Protein AF-F2RH26-F1 (afdb_monomer_lite)

Organism: Streptomyces venezuelae (strain ATCC 10712 / CBS 650.69 / DSM 40230 / JCM 4526 / NBRC 13096 / PD 04745) (NCBI:txid953739)

pLDDT: mean 90.35, std 8.97, range [54.81, 97.94]

Structure (mmCIF, N/CA/C/O backbone):
data_AF-F2RH26-F1
#
_entry.id   AF-F2RH26-F1
#
loop_
_atom_site.group_PDB
_atom_site.id
_atom_site.type_symbol
_atom_site.label_atom_id
_atom_site.label_alt_id
_atom_site.label_comp_id
_atom_site.label_asym_id
_atom_site.label_entity_id
_atom_site.label_seq_id
_atom_site.pdbx_PDB_ins_code
_atom_site.Cartn_x
_atom_site.Cartn_y
_atom_site.Cartn_z
_atom_site.occupancy
_atom_site.B_iso_or_equiv
_atom_site.auth_seq_id
_atom_site.auth_comp_id
_atom_site.auth_asym_id
_atom_site.auth_atom_id
_atom_sit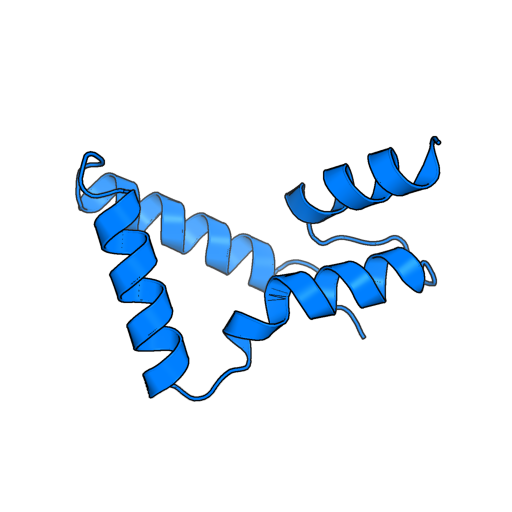e.pdbx_PDB_model_num
ATOM 1 N N . MET A 1 1 ? 1.572 21.375 14.790 1.00 60.38 1 MET A N 1
ATOM 2 C CA . MET A 1 1 ? 1.815 20.680 13.502 1.00 60.38 1 MET A CA 1
ATOM 3 C C . MET A 1 1 ? 2.324 19.241 13.663 1.00 60.38 1 MET A C 1
ATOM 5 O O . MET A 1 1 ? 2.552 18.579 12.663 1.00 60.38 1 MET A O 1
ATOM 9 N N . THR A 1 2 ? 2.466 18.721 14.886 1.00 82.12 2 THR A N 1
ATOM 10 C CA . THR A 1 2 ? 3.047 17.391 15.146 1.00 82.12 2 THR A CA 1
ATOM 11 C C . THR A 1 2 ? 2.208 16.234 14.604 1.00 82.12 2 THR A C 1
ATOM 13 O O . THR A 1 2 ? 2.772 15.239 14.166 1.00 82.12 2 THR A O 1
ATOM 16 N N . GLU A 1 3 ? 0.882 16.387 14.579 1.00 87.88 3 GLU A N 1
ATOM 17 C CA . GLU A 1 3 ? -0.025 15.296 14.212 1.00 87.88 3 GLU A CA 1
ATOM 18 C C . GLU A 1 3 ? 0.026 14.940 12.725 1.00 87.88 3 GLU A C 1
ATOM 20 O O . GLU A 1 3 ? 0.210 13.781 12.380 1.00 87.88 3 GLU A O 1
ATOM 25 N N . VAL A 1 4 ? -0.008 15.929 11.831 1.00 88.56 4 VAL A N 1
ATOM 26 C CA . VAL A 1 4 ? 0.115 15.682 10.383 1.00 88.56 4 VAL A CA 1
ATOM 27 C C . VAL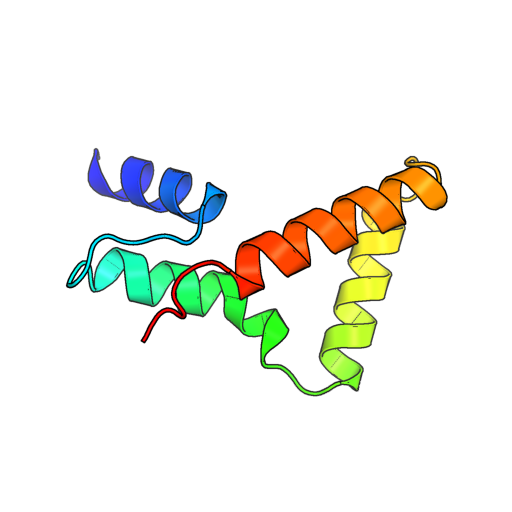 A 1 4 ? 1.446 14.997 10.058 1.00 88.56 4 VAL A C 1
ATOM 29 O O . VAL A 1 4 ? 1.485 14.025 9.315 1.00 88.56 4 VAL A O 1
ATOM 32 N N . ALA A 1 5 ? 2.545 15.443 10.672 1.00 90.44 5 ALA A N 1
ATOM 33 C CA . ALA A 1 5 ? 3.855 14.824 10.480 1.00 90.44 5 ALA A CA 1
ATOM 34 C C . ALA A 1 5 ? 3.970 13.421 11.108 1.00 90.44 5 ALA A C 1
ATOM 36 O O . ALA A 1 5 ? 4.848 12.649 10.719 1.00 90.44 5 ALA A O 1
ATOM 37 N N . ARG A 1 6 ? 3.152 13.095 12.117 1.00 93.00 6 ARG A N 1
ATOM 38 C CA . ARG A 1 6 ? 3.044 11.741 12.679 1.00 93.00 6 ARG A CA 1
ATOM 39 C C . ARG A 1 6 ? 2.295 10.833 11.706 1.00 93.00 6 ARG A C 1
ATOM 41 O O . ARG A 1 6 ? 2.814 9.780 11.361 1.00 93.00 6 ARG A O 1
ATOM 48 N N . LEU A 1 7 ? 1.149 11.294 11.214 1.00 90.62 7 LEU A N 1
ATOM 49 C CA . LEU A 1 7 ? 0.301 10.600 10.248 1.00 90.62 7 LEU A CA 1
ATOM 50 C C . LEU A 1 7 ? 1.023 10.307 8.922 1.00 90.62 7 LEU A C 1
ATOM 52 O O . LEU A 1 7 ? 0.985 9.183 8.444 1.00 90.62 7 LEU A O 1
ATOM 56 N N . VAL A 1 8 ? 1.789 11.259 8.383 1.00 89.81 8 VAL A N 1
ATOM 57 C CA . VAL A 1 8 ? 2.616 11.024 7.179 1.00 89.81 8 VAL A CA 1
ATOM 58 C C . VAL A 1 8 ? 3.692 9.958 7.407 1.00 89.81 8 VAL A C 1
ATOM 60 O O . VAL A 1 8 ? 4.054 9.238 6.489 1.00 89.81 8 VAL A O 1
ATOM 63 N N . ARG A 1 9 ? 4.242 9.839 8.620 1.00 91.50 9 ARG A N 1
ATOM 64 C CA . ARG A 1 9 ? 5.209 8.770 8.919 1.00 91.50 9 ARG A CA 1
ATOM 65 C C . ARG A 1 9 ? 4.525 7.419 9.102 1.00 91.50 9 ARG A C 1
ATOM 67 O O . ARG A 1 9 ? 5.121 6.403 8.761 1.00 91.50 9 ARG A O 1
ATOM 74 N N . LEU A 1 10 ? 3.289 7.412 9.599 1.00 90.31 10 LEU A N 1
ATOM 75 C CA . LEU A 1 10 ? 2.503 6.197 9.790 1.00 90.31 10 LEU A CA 1
ATOM 76 C C . LEU A 1 10 ? 2.256 5.436 8.477 1.00 90.31 10 LEU A C 1
ATOM 78 O O . LEU A 1 10 ? 2.309 4.212 8.487 1.00 90.31 10 LEU A O 1
ATOM 82 N N . THR A 1 11 ? 2.120 6.124 7.337 1.00 87.50 11 THR A N 1
ATOM 83 C CA . THR A 1 11 ? 1.987 5.484 6.007 1.00 87.50 11 THR A CA 1
ATOM 84 C C . THR A 1 11 ? 3.242 4.728 5.550 1.00 87.50 11 THR A C 1
ATOM 86 O O . THR A 1 11 ? 3.289 4.224 4.436 1.00 87.50 11 THR A O 1
ATOM 89 N N . THR A 1 12 ? 4.305 4.690 6.360 1.00 88.00 12 THR A N 1
ATOM 90 C CA . THR A 1 12 ? 5.482 3.852 6.083 1.00 88.00 12 THR A CA 1
ATOM 91 C C . THR A 1 12 ? 5.294 2.427 6.603 1.00 88.00 12 THR A C 1
ATOM 93 O O . THR A 1 12 ? 5.836 1.500 6.011 1.00 88.00 12 THR A O 1
ATOM 96 N N . SER A 1 13 ? 4.577 2.258 7.721 1.00 85.88 13 SER A N 1
ATOM 97 C CA . SER A 1 13 ? 4.393 0.964 8.393 1.00 85.88 13 SER A CA 1
ATOM 98 C C . SER A 1 13 ? 2.953 0.459 8.373 1.00 85.88 13 SER A C 1
ATOM 100 O O . SER A 1 13 ? 2.738 -0.734 8.570 1.00 85.88 13 SER A O 1
ATOM 102 N N . HIS A 1 14 ? 1.980 1.359 8.183 1.00 89.06 14 HIS A N 1
ATOM 103 C CA . HIS A 1 14 ? 0.546 1.056 8.231 1.00 89.06 14 HIS A CA 1
ATOM 104 C C . HIS A 1 14 ? 0.150 0.276 9.493 1.00 89.06 14 HIS A C 1
ATOM 106 O O . HIS A 1 14 ? -0.668 -0.634 9.450 1.00 89.06 14 HIS A O 1
ATOM 112 N N . ASP A 1 15 ? 0.775 0.640 10.616 1.00 88.31 15 ASP A N 1
ATOM 113 C CA . ASP A 1 15 ? 0.642 -0.021 11.921 1.00 88.31 15 ASP A CA 1
ATOM 114 C C . ASP A 1 15 ? 0.231 1.017 12.980 1.00 88.31 15 ASP A C 1
ATOM 116 O O . ASP A 1 15 ? 1.078 1.518 13.735 1.00 88.31 15 ASP A O 1
ATOM 120 N N . PRO A 1 16 ? -1.035 1.482 12.963 1.00 89.44 16 PRO A N 1
ATOM 121 C CA . PRO A 1 16 ? -1.528 2.406 13.975 1.00 89.44 16 PRO A CA 1
ATOM 122 C C . PRO A 1 16 ? -1.589 1.730 15.345 1.00 89.44 16 PRO A C 1
ATOM 124 O O . PRO A 1 16 ? -1.862 0.539 15.477 1.00 89.44 16 PRO A O 1
ATOM 127 N N . ALA A 1 17 ? -1.381 2.520 16.400 1.00 87.69 17 ALA A N 1
ATOM 128 C CA . ALA A 1 17 ? -1.608 2.029 17.754 1.00 87.69 17 ALA A CA 1
ATOM 129 C C . ALA A 1 17 ? -3.103 1.702 17.946 1.00 87.69 17 ALA A C 1
ATOM 131 O O . ALA A 1 17 ? -3.938 2.465 17.459 1.00 87.69 17 ALA A O 1
ATOM 132 N N . PRO A 1 18 ? -3.468 0.646 18.699 1.00 84.25 18 PRO A N 1
ATOM 133 C CA . PRO A 1 18 ? -4.870 0.303 18.923 1.00 84.25 18 PRO A CA 1
ATOM 134 C C . PRO A 1 18 ? -5.683 1.490 19.461 1.00 84.25 18 PRO A C 1
ATOM 136 O O . PRO A 1 18 ? -5.348 2.044 20.514 1.00 84.25 18 PRO A O 1
ATOM 139 N N . GLY A 1 19 ? -6.752 1.868 18.752 1.00 85.94 19 GLY A N 1
ATOM 140 C CA . GLY A 1 19 ? -7.610 3.000 19.114 1.00 85.94 19 GLY A CA 1
ATOM 141 C C . GLY A 1 19 ? -7.138 4.360 18.584 1.00 85.94 19 GLY A C 1
ATOM 142 O O . GLY A 1 19 ? -7.744 5.384 18.916 1.00 85.94 19 GLY A O 1
ATOM 143 N N . ASP A 1 20 ? -6.086 4.403 17.761 1.00 90.44 20 ASP A N 1
ATOM 144 C CA . ASP A 1 20 ? -5.699 5.584 16.985 1.00 90.44 20 ASP A CA 1
ATOM 145 C C . ASP A 1 20 ? -6.583 5.712 15.738 1.00 90.44 20 ASP A C 1
ATOM 147 O O . ASP A 1 20 ? -6.146 5.456 14.619 1.00 90.44 20 ASP A O 1
ATOM 151 N N . LEU A 1 21 ? -7.828 6.156 15.934 1.00 91.12 21 LEU A N 1
ATOM 152 C CA . LEU A 1 21 ? -8.828 6.273 14.863 1.00 91.12 21 LEU A CA 1
ATOM 153 C C . LEU A 1 21 ? -8.344 7.102 13.661 1.00 91.12 21 LEU A C 1
ATOM 155 O O . LEU A 1 21 ? -8.693 6.805 12.521 1.00 91.12 21 LEU A O 1
ATOM 159 N N . ASN A 1 22 ? -7.546 8.150 13.899 1.00 91.50 22 ASN A N 1
ATOM 160 C CA . ASN A 1 22 ? -6.982 8.967 12.820 1.00 91.50 22 ASN A CA 1
ATOM 161 C C . ASN A 1 22 ? -5.943 8.180 12.014 1.00 91.50 22 ASN A C 1
ATOM 163 O O . ASN A 1 22 ? -5.874 8.328 10.795 1.00 91.50 22 ASN A O 1
ATOM 167 N N . GLY A 1 23 ? -5.124 7.380 12.700 1.00 90.44 23 GLY A N 1
ATOM 168 C CA . GLY A 1 23 ? -4.143 6.504 12.078 1.00 90.44 23 GLY A CA 1
ATOM 169 C C . GLY A 1 23 ? -4.795 5.365 11.301 1.00 90.44 23 GLY A C 1
ATOM 170 O O . GLY A 1 23 ? -4.431 5.152 10.148 1.00 90.44 23 GLY A O 1
ATOM 171 N N . GLU A 1 24 ? -5.791 4.706 11.896 1.00 90.94 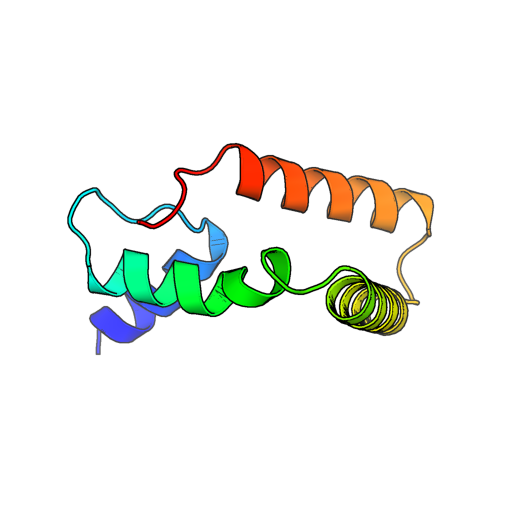24 GLU A N 1
ATOM 172 C CA . GLU A 1 24 ? -6.603 3.654 11.269 1.00 90.94 24 GLU A CA 1
ATOM 173 C C . GLU A 1 24 ? -7.279 4.187 9.995 1.00 90.94 24 GLU A C 1
ATOM 175 O O . GLU A 1 24 ? -7.000 3.701 8.902 1.00 90.94 24 GLU A O 1
ATOM 180 N N . THR A 1 25 ? -8.022 5.297 10.102 1.00 91.50 25 THR A N 1
ATOM 181 C CA . THR A 1 25 ? -8.709 5.926 8.955 1.00 91.50 25 THR A CA 1
ATOM 182 C C . THR A 1 25 ? -7.741 6.308 7.831 1.00 91.50 25 THR A C 1
ATOM 184 O O . THR A 1 25 ? -8.061 6.169 6.650 1.00 91.50 25 THR A O 1
ATOM 187 N N . LEU A 1 26 ? -6.556 6.828 8.172 1.00 91.81 26 LEU A N 1
ATOM 188 C CA . LEU A 1 26 ? -5.557 7.189 7.169 1.00 91.81 26 LEU A CA 1
ATOM 189 C C . LEU A 1 26 ? -4.991 5.956 6.464 1.00 91.81 26 LEU A C 1
ATOM 191 O O . LEU A 1 26 ? -4.827 5.982 5.247 1.00 91.81 26 LEU A O 1
ATOM 195 N N . CYS A 1 27 ? -4.680 4.901 7.214 1.00 91.25 27 CYS A N 1
ATOM 196 C CA . CYS A 1 27 ? -4.133 3.672 6.654 1.00 91.25 27 CYS A CA 1
ATOM 197 C C . CYS A 1 27 ? -5.160 2.959 5.767 1.00 91.25 27 CYS A C 1
ATOM 199 O O . CYS A 1 27 ? -4.792 2.510 4.685 1.00 91.25 27 CYS A O 1
ATOM 201 N N . ASP A 1 28 ? -6.439 2.941 6.150 1.00 89.25 28 ASP A N 1
ATOM 202 C CA . ASP A 1 28 ? -7.515 2.423 5.297 1.00 89.25 28 ASP A CA 1
ATOM 203 C C . ASP A 1 28 ? -7.637 3.205 3.995 1.00 89.25 28 ASP A C 1
ATOM 205 O O . ASP A 1 28 ? -7.738 2.623 2.914 1.00 89.25 28 ASP A O 1
ATOM 209 N N . ALA A 1 29 ? -7.597 4.537 4.078 1.00 90.12 29 ALA A N 1
ATOM 210 C CA . ALA A 1 29 ? -7.666 5.387 2.899 1.00 90.12 29 ALA A CA 1
ATOM 211 C C . ALA A 1 29 ? -6.466 5.170 1.961 1.00 90.12 29 ALA A C 1
ATOM 213 O O . ALA A 1 29 ? -6.646 5.131 0.743 1.00 90.12 29 ALA A O 1
ATOM 214 N N . ASP A 1 30 ? -5.260 5.010 2.512 1.00 91.81 30 ASP A N 1
ATOM 215 C CA . ASP A 1 30 ? -4.036 4.776 1.740 1.00 91.81 30 ASP A CA 1
ATOM 216 C C . ASP A 1 30 ? -4.023 3.383 1.083 1.00 91.81 30 ASP A C 1
ATOM 218 O O . ASP A 1 30 ? -3.668 3.234 -0.088 1.00 91.81 30 ASP A O 1
ATOM 222 N N . LEU A 1 31 ? -4.493 2.360 1.803 1.00 92.06 31 LEU A N 1
ATOM 223 C CA . LEU A 1 31 ? -4.502 0.969 1.344 1.00 92.06 31 LEU A CA 1
ATOM 224 C C . LEU A 1 31 ? -5.773 0.566 0.584 1.00 92.06 31 LEU A C 1
ATOM 226 O O . LEU A 1 31 ? -5.844 -0.554 0.071 1.00 92.06 31 LEU A O 1
ATOM 230 N N . ALA A 1 32 ? -6.743 1.470 0.425 1.00 92.62 32 ALA A N 1
ATOM 231 C CA . ALA A 1 32 ? -8.027 1.207 -0.229 1.00 92.62 32 ALA A CA 1
ATOM 232 C C . AL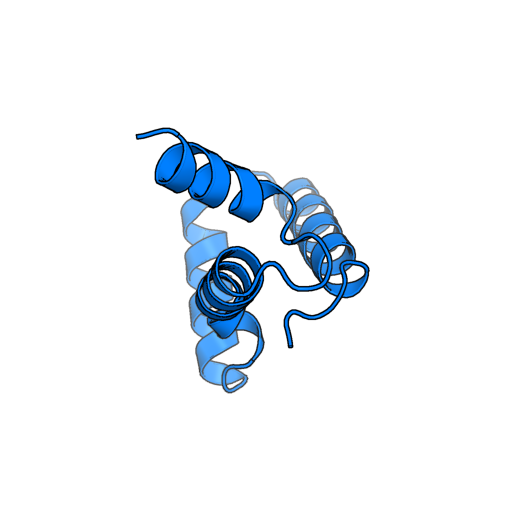A A 1 32 ? -7.890 0.574 -1.626 1.00 92.62 32 ALA A C 1
ATOM 234 O O . ALA A 1 32 ? -8.730 -0.230 -2.034 1.00 92.62 32 ALA A O 1
ATOM 235 N N . ILE A 1 33 ? -6.813 0.887 -2.359 1.00 93.75 33 ILE A N 1
ATOM 236 C CA . ILE A 1 33 ? -6.543 0.325 -3.690 1.00 93.75 33 ILE A CA 1
ATOM 237 C C . ILE A 1 33 ? -6.439 -1.209 -3.682 1.00 93.75 33 ILE A C 1
ATOM 239 O O . ILE A 1 33 ? -6.825 -1.855 -4.658 1.00 93.75 33 ILE A O 1
ATOM 243 N N . LEU A 1 34 ? -5.971 -1.802 -2.579 1.00 92.00 34 LEU A N 1
ATOM 244 C CA . LEU A 1 34 ? -5.820 -3.251 -2.426 1.00 92.00 34 LEU A CA 1
ATOM 245 C C . LEU A 1 34 ? -7.168 -3.980 -2.346 1.00 92.00 34 LEU A C 1
ATOM 247 O O . LEU A 1 34 ? -7.243 -5.154 -2.699 1.00 92.00 34 LEU A O 1
ATOM 251 N N . ALA A 1 35 ? -8.227 -3.286 -1.923 1.00 91.19 35 ALA A N 1
ATOM 252 C CA . ALA A 1 35 ? -9.582 -3.824 -1.805 1.00 91.19 35 ALA A CA 1
ATOM 253 C C . ALA A 1 35 ? -10.450 -3.568 -3.054 1.00 91.19 35 ALA A C 1
ATOM 255 O O . ALA A 1 35 ? -11.652 -3.841 -3.050 1.00 91.19 35 ALA A O 1
ATOM 256 N N . THR A 1 36 ? -9.873 -3.019 -4.127 1.00 94.31 36 THR A N 1
ATOM 257 C CA . THR A 1 36 ? -10.616 -2.715 -5.357 1.00 94.31 36 THR A CA 1
ATOM 258 C C . THR A 1 36 ? -10.884 -3.957 -6.208 1.00 94.31 36 THR A C 1
ATOM 260 O O . THR A 1 36 ? -10.317 -5.030 -6.002 1.00 94.31 36 THR A O 1
ATOM 263 N N . ALA A 1 37 ? -11.776 -3.813 -7.194 1.00 96.44 37 ALA A N 1
ATOM 264 C CA . ALA A 1 37 ? -12.036 -4.868 -8.166 1.00 96.44 37 ALA A CA 1
ATOM 265 C C . ALA A 1 37 ? -10.737 -5.297 -8.887 1.00 96.44 37 ALA A C 1
ATOM 267 O O . ALA A 1 37 ? -9.872 -4.449 -9.130 1.00 96.44 37 ALA A O 1
ATOM 268 N N . PRO A 1 38 ? -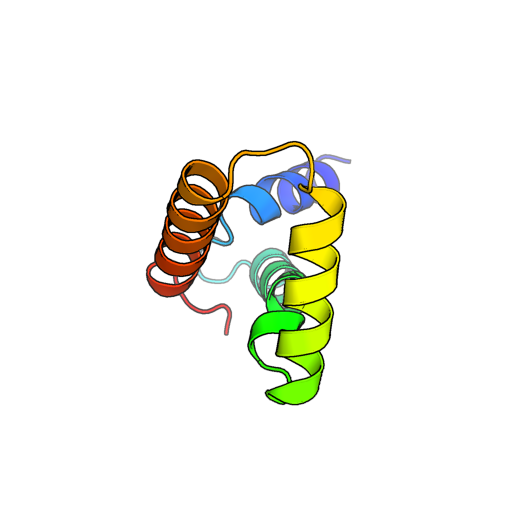10.610 -6.577 -9.293 1.00 94.31 38 PRO A N 1
ATOM 269 C CA . PRO A 1 38 ? -9.386 -7.099 -9.900 1.00 94.31 38 PRO A CA 1
ATOM 270 C C . PRO A 1 38 ? -8.862 -6.269 -11.077 1.00 94.31 38 PRO A C 1
ATOM 272 O O . PRO A 1 38 ? -7.667 -5.997 -11.132 1.00 94.31 38 PRO A O 1
ATOM 275 N N . ASP A 1 39 ? -9.741 -5.813 -11.971 1.00 96.75 39 ASP A N 1
ATOM 276 C CA . ASP A 1 39 ? -9.356 -5.020 -13.146 1.00 96.75 39 ASP A CA 1
ATOM 277 C C . ASP A 1 39 ? -8.771 -3.652 -12.752 1.00 96.75 39 ASP A C 1
ATOM 279 O O . ASP A 1 39 ? -7.780 -3.198 -13.327 1.00 96.75 39 ASP A O 1
ATOM 283 N N . THR A 1 40 ? -9.332 -3.016 -11.718 1.00 96.94 40 THR A N 1
ATOM 284 C CA . THR A 1 40 ? -8.817 -1.754 -11.166 1.00 96.94 40 THR A CA 1
ATOM 285 C C . THR A 1 40 ? -7.431 -1.956 -10.564 1.00 96.94 40 THR A C 1
ATOM 287 O O . THR A 1 40 ? -6.506 -1.195 -10.859 1.00 96.94 40 THR A O 1
ATOM 290 N N . TYR A 1 41 ? -7.262 -3.009 -9.760 1.00 94.44 41 TYR A N 1
ATOM 291 C CA . TYR A 1 41 ? -5.972 -3.320 -9.154 1.00 94.44 41 TYR A CA 1
ATOM 292 C C . TYR A 1 41 ? -4.914 -3.692 -10.204 1.00 94.44 41 TYR A C 1
ATOM 294 O O . TYR A 1 41 ? -3.758 -3.287 -10.081 1.00 94.44 41 TYR A O 1
ATOM 302 N N . GLN A 1 42 ? -5.293 -4.406 -11.270 1.00 95.62 42 GLN A N 1
ATOM 303 C CA . GLN A 1 42 ? -4.400 -4.707 -12.393 1.00 95.62 42 GLN A CA 1
ATOM 304 C C . GLN A 1 42 ? -3.910 -3.435 -13.092 1.00 95.62 42 GLN A C 1
ATOM 306 O O . GLN A 1 42 ? -2.711 -3.312 -13.346 1.00 95.62 42 GLN A O 1
ATOM 311 N N . GLY A 1 43 ? -4.801 -2.473 -13.355 1.00 97.69 43 GLY A N 1
ATOM 312 C CA . GLY A 1 43 ? -4.423 -1.177 -13.926 1.00 97.69 43 GLY A CA 1
ATOM 313 C C . GLY A 1 43 ? -3.448 -0.407 -13.032 1.00 97.69 43 GLY A C 1
ATOM 314 O O . GLY A 1 43 ? -2.427 0.089 -13.506 1.00 97.69 43 GLY A O 1
ATOM 315 N N . TYR A 1 44 ? -3.707 -0.381 -11.722 1.00 96.25 44 TYR A N 1
ATOM 316 C CA . TYR A 1 44 ? -2.788 0.204 -10.744 1.00 96.25 44 TYR A CA 1
ATOM 317 C C . TYR A 1 44 ? -1.420 -0.499 -10.735 1.00 96.25 44 TYR A C 1
ATOM 319 O O . TYR A 1 44 ? -0.386 0.163 -10.790 1.00 96.25 44 TYR A O 1
ATOM 327 N N . ALA A 1 45 ? -1.387 -1.834 -10.722 1.00 95.81 45 ALA A N 1
ATOM 328 C CA . ALA A 1 45 ? -0.140 -2.594 -10.731 1.00 95.81 45 ALA A CA 1
ATOM 329 C C . ALA A 1 45 ? 0.686 -2.361 -12.010 1.00 95.81 45 ALA A C 1
ATOM 331 O O . ALA A 1 45 ? 1.914 -2.296 -11.936 1.00 95.81 45 ALA A O 1
ATOM 332 N N . ALA A 1 46 ? 0.028 -2.201 -13.164 1.00 97.06 46 ALA A N 1
ATOM 333 C CA . ALA A 1 46 ? 0.687 -1.847 -14.419 1.00 97.06 46 ALA A CA 1
ATOM 334 C C . ALA A 1 46 ? 1.317 -0.447 -14.353 1.00 97.06 46 ALA A C 1
ATOM 336 O O . ALA A 1 46 ? 2.497 -0.306 -14.665 1.00 97.06 46 ALA A O 1
ATOM 337 N N . ALA A 1 47 ? 0.586 0.553 -13.848 1.00 97.62 47 ALA A N 1
ATOM 338 C CA . ALA A 1 47 ? 1.116 1.904 -13.655 1.00 97.62 47 ALA A CA 1
ATOM 339 C C . ALA A 1 47 ? 2.330 1.920 -12.705 1.00 97.62 47 ALA A C 1
ATOM 341 O O . ALA A 1 47 ? 3.344 2.550 -12.999 1.00 97.62 47 ALA A O 1
ATOM 342 N N . VAL A 1 48 ? 2.282 1.153 -11.608 1.00 96.06 48 VAL A N 1
ATOM 343 C CA . VAL A 1 48 ? 3.438 0.984 -10.708 1.00 96.06 48 VAL A CA 1
ATOM 344 C C . VAL A 1 48 ? 4.614 0.331 -11.443 1.00 96.06 48 VAL A C 1
ATOM 346 O O . VAL A 1 48 ? 5.759 0.742 -11.266 1.00 96.06 48 VAL A O 1
ATOM 349 N N . ARG A 1 49 ? 4.376 -0.682 -12.289 1.00 96.81 49 ARG A N 1
ATOM 350 C CA . ARG A 1 49 ? 5.462 -1.292 -13.073 1.00 96.81 49 ARG A CA 1
ATOM 351 C C . ARG A 1 49 ? 6.107 -0.278 -14.018 1.00 96.81 49 ARG A C 1
ATOM 353 O O . ARG A 1 49 ? 7.330 -0.313 -14.149 1.00 96.81 49 ARG A O 1
ATOM 360 N N . GLU A 1 50 ? 5.323 0.594 -14.646 1.00 97.56 50 GLU A N 1
ATOM 361 C CA . GLU A 1 50 ? 5.812 1.654 -15.536 1.00 97.56 50 GLU A CA 1
ATOM 362 C C . GLU A 1 50 ? 6.645 2.703 -14.789 1.00 97.56 50 GLU A C 1
ATOM 364 O O . GLU A 1 50 ? 7.731 3.057 -15.244 1.00 97.56 50 GLU A O 1
ATOM 369 N N . GLU A 1 51 ? 6.197 3.149 -13.613 1.00 97.44 51 GLU A N 1
ATOM 370 C CA . GLU A 1 51 ? 6.930 4.115 -12.783 1.00 97.44 51 GLU A CA 1
ATOM 371 C C . GLU A 1 51 ? 8.323 3.596 -12.395 1.00 97.44 51 GLU A C 1
ATOM 373 O O . GLU A 1 51 ? 9.319 4.319 -12.459 1.00 97.44 51 GLU A O 1
ATOM 378 N N . TYR A 1 52 ? 8.414 2.303 -12.079 1.00 96.31 52 TYR A N 1
ATOM 379 C CA . TYR A 1 52 ? 9.664 1.629 -11.739 1.00 96.31 52 TYR A CA 1
ATOM 380 C C . TYR A 1 52 ? 10.296 0.900 -12.935 1.00 96.31 52 TYR A C 1
ATOM 382 O O . TYR A 1 52 ? 11.058 -0.049 -12.742 1.00 96.31 52 TYR A O 1
ATOM 390 N N . ALA A 1 53 ? 10.022 1.310 -14.182 1.00 96.88 53 ALA A N 1
ATOM 391 C CA . ALA A 1 53 ? 10.563 0.666 -15.391 1.00 96.88 53 ALA A CA 1
ATOM 392 C C . ALA A 1 53 ? 12.101 0.574 -15.407 1.00 96.88 53 ALA A C 1
ATOM 394 O O . ALA A 1 53 ? 12.663 -0.342 -16.002 1.00 96.88 53 ALA A O 1
ATOM 395 N N . PHE A 1 54 ? 12.782 1.490 -14.715 1.00 97.00 54 PHE A N 1
ATOM 396 C CA . PHE A 1 54 ? 14.240 1.500 -14.566 1.00 97.00 54 PHE A CA 1
ATOM 397 C C . PHE A 1 54 ? 14.780 0.426 -13.602 1.00 97.00 54 PHE A C 1
ATOM 399 O O . PHE A 1 54 ? 15.983 0.166 -13.590 1.00 97.00 54 PHE A O 1
ATOM 406 N N . VAL A 1 55 ? 13.923 -0.184 -12.780 1.00 97.50 55 VAL A N 1
ATOM 407 C CA . VAL A 1 55 ? 14.289 -1.267 -11.860 1.00 97.50 55 VAL A CA 1
ATOM 408 C C . VAL A 1 55 ? 14.247 -2.605 -12.613 1.00 97.50 55 VAL A C 1
ATOM 410 O O . VAL A 1 55 ? 13.252 -2.875 -13.298 1.0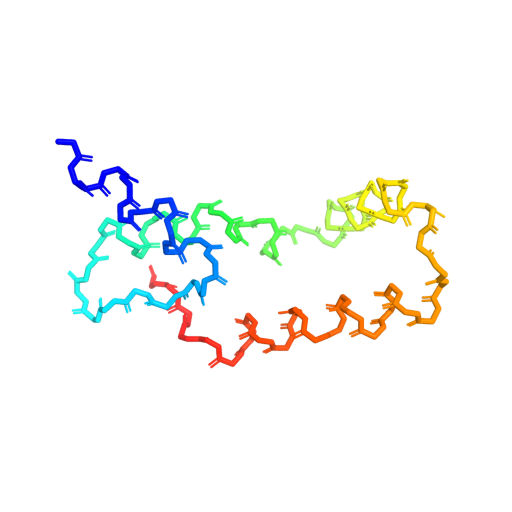0 97.50 55 VAL A O 1
ATOM 413 N N . PRO A 1 56 ? 15.283 -3.462 -12.485 1.00 97.94 56 PRO A N 1
ATOM 414 C CA . PRO A 1 56 ? 15.275 -4.807 -13.056 1.00 97.94 56 PRO A CA 1
ATOM 415 C C . PRO A 1 56 ? 14.072 -5.633 -12.588 1.00 97.94 56 PRO A C 1
ATOM 417 O O . PRO A 1 56 ? 13.680 -5.552 -11.423 1.00 97.94 56 PRO A O 1
ATOM 420 N N . ASP A 1 57 ? 13.526 -6.461 -13.479 1.00 96.25 57 ASP A N 1
ATOM 421 C CA . ASP A 1 57 ? 12.290 -7.215 -13.230 1.00 96.25 57 ASP A CA 1
ATOM 422 C C . ASP A 1 57 ? 12.351 -8.071 -11.959 1.00 96.25 57 ASP A C 1
ATOM 424 O O . ASP A 1 57 ? 11.413 -8.039 -11.161 1.00 96.25 57 ASP A O 1
ATOM 428 N N . ASP A 1 58 ? 13.452 -8.791 -11.732 1.00 97.00 58 ASP A N 1
ATOM 429 C CA . ASP A 1 58 ? 13.603 -9.657 -10.556 1.00 97.00 58 ASP A CA 1
ATOM 430 C C . ASP A 1 58 ? 13.589 -8.844 -9.256 1.00 97.00 58 ASP A C 1
ATOM 432 O O . ASP A 1 58 ? 12.821 -9.144 -8.341 1.00 97.00 58 ASP A O 1
ATOM 436 N N . ALA A 1 59 ? 14.340 -7.740 -9.215 1.00 97.50 59 ALA A N 1
ATOM 437 C CA . ALA A 1 59 ? 14.384 -6.845 -8.060 1.00 97.50 59 ALA A CA 1
ATOM 438 C C . ALA A 1 59 ? 13.023 -6.179 -7.796 1.00 97.50 59 ALA A C 1
ATOM 440 O O . ALA A 1 59 ? 12.598 -6.061 -6.645 1.00 97.50 59 ALA A O 1
ATOM 441 N N . PHE A 1 60 ? 12.305 -5.775 -8.850 1.00 97.06 60 PHE A N 1
ATOM 442 C CA . PHE A 1 60 ? 10.955 -5.226 -8.721 1.00 97.06 60 PHE A CA 1
ATOM 443 C C . PHE A 1 60 ? 9.984 -6.265 -8.151 1.00 97.06 60 PHE A C 1
ATOM 445 O O . PHE A 1 60 ? 9.217 -5.958 -7.237 1.00 97.06 60 PHE A O 1
ATOM 452 N N . ARG A 1 61 ? 10.017 -7.502 -8.660 1.00 95.62 61 ARG A N 1
ATOM 453 C CA . ARG A 1 61 ? 9.138 -8.585 -8.195 1.00 95.62 61 ARG A CA 1
ATOM 454 C C . ARG A 1 61 ? 9.406 -8.942 -6.740 1.00 95.62 61 ARG A C 1
ATOM 456 O O . ARG A 1 61 ? 8.451 -9.063 -5.974 1.00 95.62 61 ARG A O 1
ATOM 463 N N . GLU A 1 62 ? 10.672 -9.081 -6.358 1.00 97.50 62 GLU A N 1
ATOM 464 C CA . GLU A 1 62 ? 11.074 -9.344 -4.974 1.00 97.50 62 GLU A CA 1
ATOM 465 C C . GLU A 1 62 ? 10.631 -8.212 -4.041 1.00 97.50 62 GLU A C 1
ATOM 467 O O . GLU A 1 62 ? 9.951 -8.466 -3.044 1.00 97.50 62 GLU A O 1
ATOM 472 N N . GLY A 1 63 ? 10.931 -6.960 -4.401 1.00 95.50 63 GLY A N 1
ATOM 473 C CA . GLY A 1 63 ? 10.553 -5.788 -3.614 1.00 95.50 63 GLY A CA 1
ATOM 474 C C . GLY A 1 63 ? 9.039 -5.644 -3.465 1.00 95.50 63 GLY A C 1
ATOM 475 O O . GLY A 1 63 ? 8.533 -5.476 -2.356 1.00 95.50 63 GLY A O 1
ATOM 476 N N . ARG A 1 64 ? 8.284 -5.788 -4.561 1.00 95.50 64 ARG A N 1
ATOM 477 C CA . ARG A 1 64 ? 6.819 -5.696 -4.529 1.00 95.50 64 ARG A CA 1
ATOM 478 C C . ARG A 1 64 ? 6.201 -6.811 -3.690 1.00 95.50 64 ARG A C 1
ATOM 480 O O . ARG A 1 64 ? 5.270 -6.548 -2.933 1.00 95.50 64 ARG A O 1
ATOM 487 N N . ALA A 1 65 ? 6.716 -8.036 -3.793 1.00 95.19 65 ALA A N 1
ATOM 488 C CA . ALA A 1 65 ? 6.248 -9.151 -2.977 1.00 95.19 65 ALA A CA 1
ATOM 489 C C . ALA A 1 65 ? 6.536 -8.937 -1.483 1.00 95.19 65 ALA A C 1
ATOM 491 O O . ALA A 1 65 ? 5.695 -9.292 -0.659 1.00 95.19 65 ALA A O 1
ATOM 492 N N . ALA A 1 66 ? 7.686 -8.351 -1.135 1.00 94.75 66 ALA A N 1
ATOM 493 C CA . ALA A 1 66 ? 8.025 -8.013 0.245 1.00 94.75 66 ALA A CA 1
ATOM 494 C C . ALA A 1 66 ? 7.075 -6.951 0.821 1.00 94.75 66 ALA A C 1
ATOM 496 O O . ALA A 1 66 ? 6.556 -7.144 1.917 1.00 94.75 66 ALA A O 1
ATOM 497 N N . VAL A 1 67 ? 6.776 -5.890 0.060 1.00 91.88 67 VAL A N 1
ATOM 498 C CA . VAL A 1 67 ? 5.807 -4.853 0.461 1.00 91.88 67 VAL A CA 1
ATOM 499 C C . VAL A 1 67 ? 4.422 -5.454 0.684 1.00 91.88 67 VAL A C 1
ATOM 501 O O . VAL A 1 67 ? 3.839 -5.269 1.744 1.00 91.88 67 VAL A O 1
ATOM 504 N N . LEU A 1 68 ? 3.904 -6.223 -0.279 1.00 93.00 68 LEU A N 1
ATOM 505 C CA . LEU A 1 68 ? 2.574 -6.828 -0.147 1.00 93.00 68 LEU A CA 1
ATOM 506 C C . LEU A 1 68 ? 2.492 -7.795 1.038 1.00 93.00 68 LEU A C 1
ATOM 508 O O . LEU A 1 68 ? 1.450 -7.881 1.675 1.00 93.00 68 LEU A O 1
ATOM 512 N N . ARG A 1 69 ? 3.578 -8.510 1.354 1.00 92.25 69 ARG A N 1
ATOM 513 C CA . ARG A 1 69 ? 3.615 -9.390 2.526 1.00 92.25 69 ARG A CA 1
ATOM 514 C C . ARG A 1 69 ? 3.630 -8.615 3.830 1.00 92.25 69 ARG A C 1
ATOM 516 O O . ARG A 1 69 ? 2.876 -8.958 4.723 1.00 92.25 69 ARG A O 1
ATOM 523 N N . HIS A 1 70 ? 4.424 -7.549 3.898 1.00 89.12 70 HIS A N 1
ATOM 524 C CA . HIS A 1 70 ? 4.419 -6.656 5.049 1.00 89.12 70 HIS A CA 1
ATOM 525 C C . HIS A 1 70 ? 3.011 -6.113 5.324 1.00 89.12 70 HIS A C 1
ATOM 527 O O . HIS A 1 70 ? 2.547 -6.209 6.450 1.00 89.12 70 HIS A O 1
ATOM 533 N N . LEU A 1 71 ? 2.304 -5.648 4.290 1.00 89.94 71 LEU A N 1
ATOM 534 C CA . LEU A 1 71 ? 0.934 -5.141 4.423 1.00 89.94 71 LEU A CA 1
ATOM 535 C C . LEU A 1 71 ? -0.082 -6.220 4.835 1.00 89.94 71 LEU A C 1
ATOM 537 O O . LEU A 1 71 ? -1.053 -5.903 5.507 1.00 89.94 71 LEU A O 1
ATOM 541 N N . LEU A 1 72 ? 0.129 -7.480 4.437 1.00 88.00 72 LEU A N 1
ATOM 542 C CA . LEU A 1 72 ? -0.704 -8.611 4.869 1.00 88.00 72 LEU A CA 1
ATOM 543 C C . LEU A 1 72 ? -0.445 -9.026 6.323 1.00 88.00 72 LEU A C 1
ATOM 545 O O . LEU A 1 72 ? -1.353 -9.543 6.969 1.00 88.00 72 LEU A O 1
ATOM 549 N N . ASP A 1 73 ? 0.787 -8.847 6.803 1.00 85.75 73 ASP A N 1
ATOM 550 C CA . ASP A 1 73 ? 1.201 -9.198 8.165 1.00 85.75 73 ASP A CA 1
ATOM 551 C C . ASP A 1 73 ? 0.917 -8.065 9.172 1.00 85.75 73 ASP A C 1
ATOM 553 O O . ASP A 1 73 ? 0.816 -8.322 10.375 1.00 85.75 73 ASP A O 1
ATOM 557 N N . SER A 1 74 ? 0.786 -6.820 8.699 1.00 75.88 74 SER A N 1
ATOM 558 C CA . SER A 1 74 ? 0.344 -5.680 9.506 1.00 75.88 74 SER A CA 1
ATOM 559 C C . SER A 1 74 ? -1.125 -5.841 9.923 1.00 75.88 74 SER A C 1
ATOM 561 O O . SER A 1 74 ? -1.919 -6.436 9.186 1.00 75.88 74 SER A O 1
ATOM 563 N N . PRO A 1 75 ? -1.526 -5.330 11.103 1.00 66.62 75 PRO A N 1
ATOM 564 C CA . PRO A 1 75 ? -2.924 -5.356 11.510 1.00 66.62 75 PRO A CA 1
ATOM 565 C C . PRO A 1 75 ? -3.783 -4.656 10.454 1.00 66.62 75 PRO A C 1
ATOM 567 O O . PRO A 1 75 ? -3.496 -3.530 10.050 1.00 66.62 75 PRO A O 1
ATOM 570 N N . ALA A 1 76 ? -4.844 -5.332 10.007 1.00 62.06 76 ALA A N 1
ATOM 571 C CA . ALA A 1 76 ? -5.848 -4.691 9.173 1.00 62.06 76 ALA A CA 1
ATOM 572 C C . ALA A 1 76 ? -6.412 -3.498 9.955 1.00 62.06 76 ALA A C 1
ATOM 574 O O . ALA A 1 76 ? -6.885 -3.669 11.083 1.00 62.06 76 ALA A O 1
ATOM 575 N N . CYS A 1 77 ? -6.313 -2.302 9.378 1.00 54.81 77 CYS A N 1
ATOM 576 C CA . CYS A 1 77 ? -7.057 -1.155 9.880 1.00 54.81 77 CYS A CA 1
ATOM 577 C C . CYS A 1 77 ? -8.563 -1.468 9.778 1.00 54.81 77 CYS A C 1
ATOM 579 O O . CYS A 1 77 ? -8.980 -2.285 8.951 1.00 54.81 77 CYS A O 1
ATOM 581 N N . SER A 1 78 ? -9.319 -1.008 10.778 1.00 57.03 78 SER A N 1
ATOM 582 C CA . SER A 1 78 ? -10.618 -1.581 11.160 1.00 57.03 78 SER A CA 1
ATOM 583 C C . SER A 1 78 ? -11.784 -1.130 10.293 1.00 57.03 78 SER A C 1
ATOM 585 O O . SER A 1 78 ? -11.948 0.105 10.177 1.00 57.03 78 SER A O 1
#

InterPro domains:
  IPR009218 Predicted HD phosphohydrolase [PTHR21174] (3-75)

Foldseek 3Di:
DVPVVVLVVLCVQLADDPPPLVSLVSSCVVCVLVVDDPVSVVVVVVVVCVVVVVDDPVRVVVVVVVVVVSVVPHDRRD

Radius of gyration: 14.3 Å; chains: 1; bounding box: 27×30×35 Å

Secondary structure (DSSP, 8-state):
-HHHHHHHHHTTT--PPTT-HHHHHHHHHHHGGGGS-HHHHHHHHHHHHHHTTTS-HHHHHHHHHHHHHHHHHSPPP-

Sequence (78 aa):
MTEVARLVRLTTSHDPAPGDLNGETLCDADLAILATAPDTYQGYAAAVREEYAFVPDDAFREGRAAVLRHLLDSPACS